Protein AF-A0A0P7UJC1-F1 (afdb_monomer_lite)

Secondary structure (DSSP, 8-state):
-----------HHHHHHHHHHHHHHHHHHHHHHHHHHTTSS---HHHHHHHHHHHHHHHHHHGGGSPPP--PPPTTS---SS--PPP----S----TTS--HHHHHHHHHHHHHHHHHHHHHHS-S----

Structure (mmCIF, N/CA/C/O backbone):
data_AF-A0A0P7UJC1-F1
#
_entry.id   AF-A0A0P7UJC1-F1
#
loop_
_atom_site.group_PDB
_atom_site.id
_atom_site.type_symbol
_atom_site.label_atom_id
_atom_site.label_alt_id
_atom_site.label_comp_id
_atom_site.label_asym_id
_atom_site.label_entity_id
_atom_site.label_seq_id
_atom_site.pdbx_PDB_ins_code
_atom_site.Cartn_x
_atom_site.Cartn_y
_atom_site.Cartn_z
_atom_site.occupancy
_atom_site.B_iso_or_equiv
_atom_site.auth_seq_id
_atom_site.auth_comp_id
_atom_site.auth_asym_id
_atom_site.auth_atom_id
_atom_site.pdbx_PDB_model_num
ATOM 1 N N . MET A 1 1 ? 36.706 -0.793 -20.389 1.00 45.31 1 MET A N 1
ATOM 2 C CA . MET A 1 1 ? 36.279 -0.809 -18.978 1.00 45.31 1 MET A CA 1
ATOM 3 C C . MET A 1 1 ? 35.026 -1.643 -18.929 1.00 45.31 1 MET A C 1
ATOM 5 O O . MET A 1 1 ? 34.045 -1.239 -19.534 1.00 45.31 1 MET A O 1
ATOM 9 N N . ASP A 1 2 ? 35.097 -2.815 -18.316 1.00 70.62 2 ASP A N 1
ATOM 10 C CA . ASP A 1 2 ? 33.939 -3.681 -18.122 1.00 70.62 2 ASP A CA 1
ATOM 11 C C . ASP A 1 2 ? 33.533 -3.525 -16.656 1.00 70.62 2 ASP A C 1
ATOM 13 O O . ASP A 1 2 ? 34.295 -3.893 -15.764 1.00 70.62 2 ASP A O 1
ATOM 17 N N . LEU A 1 3 ? 32.428 -2.821 -16.396 1.00 82.88 3 LEU A N 1
ATOM 18 C CA . LEU A 1 3 ? 32.098 -2.342 -15.046 1.00 82.88 3 LEU A CA 1
ATOM 19 C C . LEU A 1 3 ? 31.523 -3.453 -14.144 1.00 82.88 3 LEU A C 1
ATOM 21 O O . LEU A 1 3 ? 31.306 -3.200 -12.966 1.00 82.88 3 LEU A O 1
ATOM 25 N N . 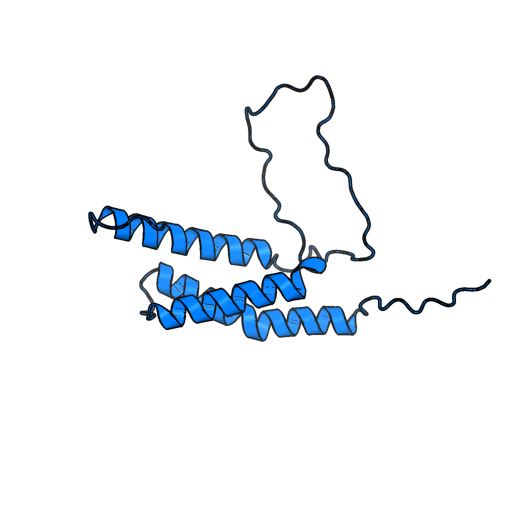GLN A 1 4 ? 31.280 -4.655 -14.694 1.00 86.75 4 GLN A N 1
ATOM 26 C CA . GLN A 1 4 ? 30.830 -5.882 -14.008 1.00 86.75 4 GLN A CA 1
ATOM 27 C C . GLN A 1 4 ? 29.822 -5.654 -12.868 1.00 86.75 4 GLN A C 1
ATOM 29 O O . GLN A 1 4 ? 29.906 -6.278 -11.808 1.00 86.75 4 GLN A O 1
ATOM 34 N N . ILE A 1 5 ? 28.855 -4.757 -13.083 1.00 90.31 5 ILE A N 1
ATOM 35 C CA . ILE A 1 5 ? 27.891 -4.390 -12.045 1.00 90.31 5 ILE A CA 1
ATOM 36 C C . ILE A 1 5 ? 27.006 -5.597 -11.734 1.00 90.31 5 ILE A C 1
ATOM 38 O O . ILE A 1 5 ? 26.348 -6.139 -12.620 1.00 90.31 5 ILE A O 1
ATOM 42 N N . GLN A 1 6 ? 26.976 -5.988 -10.463 1.00 91.56 6 GLN A N 1
ATOM 43 C CA . GLN A 1 6 ? 26.098 -7.033 -9.951 1.00 91.56 6 GLN A CA 1
ATOM 44 C C . GLN A 1 6 ? 24.830 -6.376 -9.401 1.00 91.56 6 GLN A C 1
ATOM 46 O O . GLN A 1 6 ? 24.799 -5.926 -8.256 1.00 91.56 6 GLN A O 1
ATOM 51 N N . TRP A 1 7 ? 23.800 -6.264 -10.237 1.00 90.19 7 TRP A N 1
ATOM 52 C CA . TRP A 1 7 ? 22.492 -5.785 -9.798 1.00 90.19 7 TRP A CA 1
ATOM 53 C C . TRP A 1 7 ? 21.733 -6.909 -9.104 1.00 90.19 7 TRP A C 1
ATOM 55 O O . TRP A 1 7 ? 21.650 -8.021 -9.621 1.00 90.19 7 TRP A O 1
ATOM 65 N N . HIS A 1 8 ? 21.147 -6.607 -7.950 1.00 90.94 8 HIS A N 1
ATOM 66 C CA . HIS A 1 8 ? 20.172 -7.497 -7.345 1.00 90.94 8 HIS A CA 1
ATOM 67 C C . HIS A 1 8 ? 18.818 -7.295 -8.036 1.00 90.94 8 HIS A C 1
ATOM 69 O O . HIS A 1 8 ? 18.270 -6.192 -8.016 1.00 90.94 8 HIS A O 1
ATOM 75 N N . VAL A 1 9 ? 18.302 -8.359 -8.649 1.00 89.00 9 VAL A N 1
ATOM 76 C CA . VAL A 1 9 ? 16.957 -8.415 -9.229 1.00 89.00 9 VAL A CA 1
ATOM 77 C C . VAL A 1 9 ? 16.176 -9.463 -8.440 1.00 89.00 9 VAL A C 1
ATOM 79 O O . VAL A 1 9 ? 16.668 -10.591 -8.349 1.00 89.00 9 VAL A O 1
ATOM 82 N N . PRO A 1 10 ? 15.001 -9.123 -7.877 1.00 90.12 10 PRO A N 1
ATOM 83 C CA . PRO A 1 10 ? 14.220 -10.066 -7.091 1.00 90.12 10 PRO A CA 1
ATOM 84 C C . PRO A 1 10 ? 13.898 -11.328 -7.889 1.00 90.12 10 PRO A C 1
ATOM 86 O O . PRO A 1 10 ? 13.329 -11.272 -8.981 1.00 90.12 10 PRO A O 1
ATOM 89 N N . SER A 1 11 ? 14.255 -12.473 -7.327 1.00 92.06 11 SER A N 1
ATOM 90 C CA . SER A 1 11 ? 13.876 -13.778 -7.851 1.00 92.06 11 SER A CA 1
ATOM 91 C C . SER A 1 11 ? 12.407 -14.093 -7.548 1.00 92.06 11 SER A C 1
ATOM 93 O O . SER A 1 11 ? 11.790 -13.508 -6.657 1.00 92.06 11 SER A O 1
ATOM 95 N N . ALA A 1 12 ? 11.835 -15.074 -8.252 1.00 91.38 12 ALA A N 1
ATOM 96 C CA . ALA A 1 12 ? 10.465 -15.523 -7.990 1.00 91.38 12 ALA A CA 1
ATOM 97 C C . ALA A 1 12 ? 10.268 -16.042 -6.548 1.00 91.38 12 ALA A C 1
ATOM 99 O O . ALA A 1 12 ? 9.188 -15.884 -5.973 1.00 91.38 12 ALA A O 1
ATOM 100 N N . GLU A 1 13 ? 11.310 -16.633 -5.953 1.00 94.31 13 GLU A N 1
ATOM 101 C CA . GLU A 1 13 ? 11.307 -17.084 -4.558 1.00 94.31 13 GLU A CA 1
ATOM 102 C C . GLU A 1 13 ? 11.218 -15.897 -3.592 1.00 94.31 13 GLU A C 1
ATOM 104 O O . GLU A 1 13 ? 10.359 -15.884 -2.712 1.00 94.31 13 GLU A O 1
ATOM 109 N N . GLU A 1 14 ? 12.033 -14.861 -3.804 1.00 93.06 14 GLU A N 1
ATOM 110 C CA . GLU A 1 14 ? 12.026 -13.649 -2.978 1.00 93.06 14 GLU A CA 1
ATOM 111 C C . GLU A 1 14 ? 10.706 -12.888 -3.094 1.00 93.06 14 GLU A C 1
ATOM 113 O O . GLU A 1 14 ? 10.149 -12.470 -2.081 1.00 93.06 14 GLU A O 1
ATOM 118 N N . VAL A 1 15 ? 10.158 -12.763 -4.306 1.00 92.12 15 VAL A N 1
ATOM 119 C CA . VAL A 1 15 ? 8.837 -12.153 -4.522 1.00 92.12 15 VAL A CA 1
ATOM 120 C C . VAL A 1 15 ? 7.760 -12.935 -3.767 1.00 92.12 15 VAL A C 1
ATOM 122 O O . VAL A 1 15 ? 6.944 -12.349 -3.055 1.00 92.12 15 VAL A O 1
ATOM 125 N N . THR A 1 16 ? 7.780 -14.267 -3.857 1.00 93.25 16 THR A N 1
ATOM 126 C CA . THR A 1 16 ? 6.833 -15.126 -3.129 1.00 93.25 16 THR A CA 1
ATOM 127 C C . THR A 1 16 ? 6.971 -14.958 -1.618 1.00 93.25 16 THR A C 1
ATOM 129 O O . THR A 1 16 ? 5.963 -14.846 -0.921 1.00 93.25 16 THR A O 1
ATOM 132 N N . PHE A 1 17 ? 8.204 -14.891 -1.115 1.00 94.31 17 PHE A N 1
ATOM 133 C CA . PHE A 1 17 ? 8.483 -14.665 0.297 1.00 94.31 17 PHE A CA 1
ATOM 134 C C . PHE A 1 17 ? 7.969 -13.302 0.778 1.00 94.31 17 PHE A C 1
ATOM 136 O O . PHE A 1 17 ? 7.356 -13.231 1.841 1.00 94.31 17 PHE A O 1
ATOM 143 N N . VAL A 1 18 ? 8.142 -12.233 -0.006 1.00 93.69 18 VAL A N 1
ATOM 144 C CA . VAL A 1 18 ? 7.597 -10.906 0.328 1.00 93.69 18 VAL A CA 1
ATOM 145 C C . VAL A 1 18 ? 6.081 -10.967 0.483 1.00 93.69 18 VAL A C 1
ATOM 147 O O . VAL A 1 18 ? 5.559 -10.494 1.490 1.00 93.69 18 VAL A O 1
ATOM 150 N N . PHE A 1 19 ? 5.371 -11.590 -0.460 1.00 93.62 19 PHE A N 1
ATOM 151 C CA . PHE A 1 19 ? 3.917 -11.730 -0.356 1.00 93.62 19 PHE A 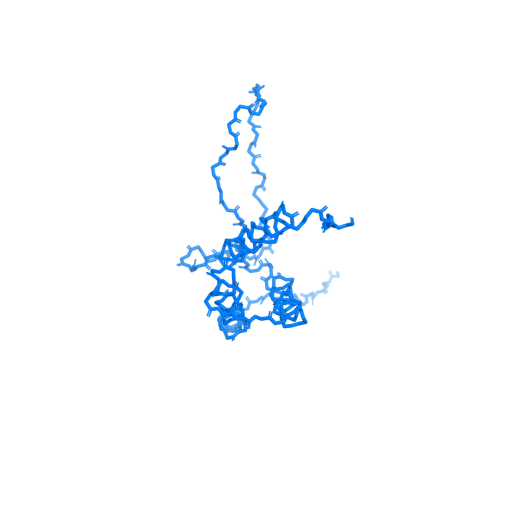CA 1
ATOM 152 C C . PHE A 1 19 ? 3.489 -12.588 0.836 1.00 93.62 19 PHE A C 1
ATOM 154 O O . PHE A 1 19 ? 2.561 -12.214 1.542 1.00 93.62 19 PHE A O 1
ATOM 161 N N . TYR A 1 20 ? 4.215 -13.667 1.130 1.00 94.50 20 TYR A N 1
ATOM 162 C CA . TYR A 1 20 ? 3.984 -14.459 2.337 1.00 94.50 20 TYR A CA 1
ATOM 163 C C . TYR A 1 20 ? 4.145 -13.627 3.623 1.00 94.50 20 TYR A C 1
ATOM 165 O O . TYR A 1 20 ? 3.334 -13.726 4.543 1.00 94.50 20 TYR A O 1
ATOM 173 N N . VAL A 1 21 ? 5.168 -12.771 3.693 1.00 94.69 21 VAL A N 1
ATOM 174 C CA . VAL A 1 21 ? 5.376 -11.866 4.834 1.00 94.69 21 VAL A CA 1
ATOM 175 C C . VAL A 1 21 ? 4.262 -10.819 4.923 1.00 94.69 21 VAL A C 1
ATOM 177 O O . VAL A 1 21 ? 3.810 -10.510 6.026 1.00 94.69 21 VAL A O 1
ATOM 180 N N . LEU A 1 22 ? 3.788 -10.294 3.789 1.00 94.56 22 LEU A N 1
ATOM 181 C CA . LEU A 1 22 ? 2.638 -9.389 3.758 1.00 94.56 22 LEU A CA 1
ATOM 182 C C . LEU A 1 22 ? 1.368 -10.082 4.260 1.00 94.56 22 LEU A C 1
ATOM 184 O O . LEU A 1 22 ? 0.665 -9.510 5.085 1.00 94.56 22 LEU A O 1
ATOM 188 N N . ASP A 1 23 ? 1.098 -11.320 3.859 1.00 93.94 23 ASP A N 1
ATOM 189 C CA . ASP A 1 23 ? -0.039 -12.078 4.393 1.00 93.94 23 ASP A CA 1
ATOM 190 C C . ASP A 1 23 ? 0.063 -12.284 5.905 1.00 93.94 23 ASP A C 1
ATOM 192 O O . ASP A 1 23 ? -0.924 -12.146 6.624 1.00 93.94 23 ASP A O 1
ATOM 196 N N . LEU A 1 24 ? 1.266 -12.547 6.417 1.00 95.25 24 LEU A N 1
ATOM 197 C CA . LEU A 1 24 ? 1.474 -12.783 7.842 1.00 95.25 24 LEU A CA 1
ATOM 198 C C . LEU A 1 24 ? 1.362 -11.507 8.693 1.00 95.25 24 LEU A C 1
ATOM 200 O O . LEU A 1 24 ? 0.881 -11.571 9.823 1.00 95.25 24 LEU A O 1
ATOM 204 N N . LEU A 1 25 ? 1.842 -10.367 8.189 1.00 94.38 25 LEU A N 1
ATOM 205 C CA . LEU A 1 25 ? 1.960 -9.129 8.971 1.00 94.38 25 LEU A CA 1
ATOM 206 C C . LEU A 1 25 ? 0.888 -8.093 8.631 1.00 94.38 25 LEU A C 1
ATOM 208 O O . LEU A 1 25 ? 0.365 -7.435 9.526 1.00 94.38 25 LEU A O 1
ATOM 212 N N . LEU A 1 26 ? 0.567 -7.921 7.349 1.00 94.25 26 LEU A N 1
ATOM 213 C CA . LEU A 1 26 ? -0.327 -6.866 6.881 1.00 94.25 26 LEU A CA 1
ATOM 214 C C . LEU A 1 26 ? -1.798 -7.269 7.017 1.00 94.25 26 LEU A C 1
ATOM 216 O O . LEU A 1 26 ? -2.589 -6.473 7.521 1.00 94.25 26 LEU A O 1
ATOM 220 N N . GLN A 1 27 ? -2.181 -8.481 6.598 1.00 93.12 27 GLN A N 1
ATOM 221 C CA . GLN A 1 27 ? -3.592 -8.897 6.636 1.00 93.12 27 GLN A CA 1
ATOM 222 C C . GLN A 1 27 ? -4.204 -8.876 8.048 1.00 93.12 27 GLN A C 1
ATOM 224 O O . GLN A 1 27 ? -5.297 -8.318 8.189 1.00 93.12 27 GLN A O 1
ATOM 229 N N . PRO A 1 28 ? -3.546 -9.391 9.108 1.00 95.00 28 PRO A N 1
ATOM 230 C CA . PRO A 1 28 ? -4.124 -9.360 10.451 1.00 95.00 28 PRO A CA 1
ATOM 231 C C . PRO A 1 28 ? -4.323 -7.934 10.966 1.00 95.00 28 PRO A C 1
ATOM 233 O O . PRO A 1 28 ? -5.347 -7.629 11.574 1.00 95.00 28 PRO A O 1
ATOM 236 N N . GLU A 1 29 ? -3.380 -7.034 10.687 1.00 95.38 29 GLU A N 1
ATOM 237 C CA . GLU A 1 29 ? -3.490 -5.632 11.094 1.00 95.38 29 GLU A CA 1
ATOM 238 C C . GLU A 1 29 ? -4.607 -4.908 10.335 1.00 95.38 29 GLU A C 1
ATOM 240 O O . GLU A 1 29 ? -5.353 -4.134 10.933 1.00 95.38 29 GLU A O 1
ATOM 245 N N . LEU A 1 30 ? -4.804 -5.213 9.048 1.00 94.69 30 LEU A N 1
ATOM 246 C CA . LEU A 1 30 ? -5.935 -4.689 8.281 1.00 94.69 30 LEU A CA 1
ATOM 247 C C . LEU A 1 30 ? -7.282 -5.181 8.816 1.00 94.69 30 LEU A C 1
ATOM 249 O O . LEU A 1 30 ? -8.201 -4.376 8.953 1.00 94.69 30 LEU A O 1
ATOM 253 N N . GLN A 1 31 ? -7.398 -6.464 9.1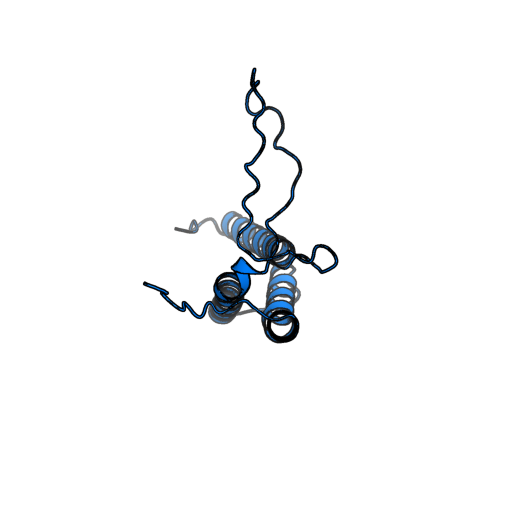64 1.00 94.25 31 GLN A N 1
ATOM 254 C CA . GLN A 1 31 ? -8.616 -7.023 9.758 1.00 94.25 31 GLN A CA 1
ATOM 255 C C . GLN A 1 31 ? -8.922 -6.402 11.125 1.00 94.25 31 GLN A C 1
ATOM 257 O O . GLN A 1 31 ? -10.067 -6.034 11.391 1.00 94.25 31 GLN A O 1
ATOM 262 N N . ARG A 1 32 ? -7.904 -6.226 11.978 1.00 94.19 32 ARG A N 1
ATOM 263 C CA . ARG A 1 32 ? -8.044 -5.559 13.284 1.00 94.19 32 ARG A CA 1
ATOM 264 C C . ARG A 1 32 ? -8.535 -4.122 13.127 1.00 94.19 32 ARG A C 1
ATOM 266 O O . ARG A 1 32 ? -9.513 -3.731 13.759 1.00 94.19 32 ARG A O 1
ATOM 273 N N . LEU A 1 33 ? -7.896 -3.359 12.241 1.00 93.69 33 LEU A N 1
ATOM 274 C CA . LEU A 1 33 ? -8.272 -1.978 11.941 1.00 93.69 33 LEU A CA 1
ATOM 275 C C . LEU A 1 33 ? -9.680 -1.875 11.337 1.00 93.69 33 LEU A C 1
ATOM 277 O O . LEU A 1 33 ? -10.434 -0.967 11.681 1.00 93.69 33 LEU A O 1
ATOM 281 N N . GLN A 1 34 ? -10.059 -2.807 10.463 1.00 93.56 34 GLN A N 1
ATOM 282 C CA . GLN A 1 34 ? -11.398 -2.850 9.885 1.00 93.56 34 GLN A CA 1
ATOM 283 C C . GLN A 1 34 ? -12.467 -3.150 10.942 1.00 93.56 34 GLN A C 1
ATOM 285 O O . GLN A 1 34 ? -13.473 -2.444 10.995 1.00 93.56 34 GLN A O 1
ATOM 290 N N . SER A 1 35 ? -12.235 -4.149 11.796 1.00 92.56 35 SER A N 1
ATOM 291 C CA . SER A 1 35 ? -13.145 -4.529 12.888 1.00 92.56 35 SER A CA 1
ATOM 292 C C . SER A 1 35 ? -13.316 -3.379 13.883 1.00 92.56 35 SER A C 1
ATOM 294 O O . SER A 1 35 ? -14.423 -3.098 14.346 1.00 92.56 35 SER A O 1
ATOM 296 N N . HIS A 1 36 ? -12.231 -2.650 14.162 1.00 91.06 36 HIS A N 1
ATOM 297 C CA . HIS A 1 36 ? -12.281 -1.430 14.962 1.00 91.06 36 HIS A CA 1
ATOM 298 C C . HIS A 1 36 ? -13.154 -0.351 14.319 1.00 91.06 36 HIS A C 1
ATOM 300 O O . HIS A 1 36 ? -14.072 0.149 14.964 1.00 91.06 36 HIS A O 1
ATOM 306 N N . ALA A 1 37 ? -12.962 -0.084 13.024 1.00 88.44 37 ALA A N 1
ATOM 307 C CA . ALA A 1 37 ? -13.752 0.900 12.286 1.00 88.44 37 ALA A CA 1
ATOM 308 C C . ALA A 1 37 ? -15.249 0.543 12.161 1.00 88.44 37 ALA A C 1
ATOM 310 O O . ALA A 1 37 ? -16.060 1.392 11.785 1.00 88.44 37 ALA A O 1
ATOM 311 N N . GLN A 1 38 ? -15.626 -0.716 12.407 1.00 88.06 38 GLN A N 1
ATOM 312 C CA . GLN A 1 38 ? -17.019 -1.187 12.452 1.00 88.06 38 GLN A CA 1
ATOM 313 C C . GLN A 1 38 ? -17.609 -1.157 13.870 1.00 88.06 38 GLN A C 1
ATOM 315 O O . GLN A 1 38 ? -18.806 -1.376 14.039 1.00 88.06 38 GLN A O 1
ATOM 320 N N . GLY A 1 39 ? -16.794 -0.863 14.887 1.00 85.19 39 GLY A N 1
ATOM 321 C CA . GLY A 1 39 ? -17.185 -0.922 16.295 1.00 85.19 39 GLY A CA 1
ATOM 322 C C . GLY A 1 39 ? -17.247 -2.343 16.866 1.00 85.19 39 GLY A C 1
ATOM 323 O O . GLY A 1 39 ? -17.746 -2.527 17.973 1.00 85.19 39 GLY A O 1
ATOM 324 N N . GLU A 1 40 ? -16.747 -3.346 16.139 1.00 87.12 40 GLU A N 1
ATOM 325 C CA . GLU A 1 40 ? -16.731 -4.751 16.56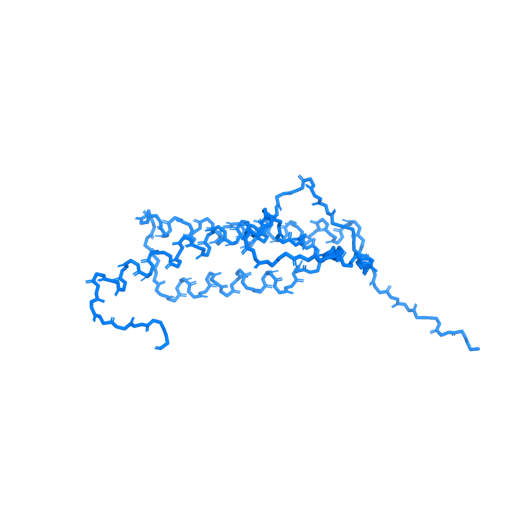8 1.00 87.12 40 GLU A CA 1
ATOM 326 C C . GLU A 1 40 ? -15.581 -5.038 17.543 1.00 87.12 40 GLU A C 1
ATOM 328 O O . GLU A 1 40 ? -15.678 -5.920 18.397 1.00 87.12 40 GLU A O 1
ATOM 333 N N . GLN A 1 41 ? -14.498 -4.260 17.449 1.00 87.31 41 GLN A N 1
ATOM 334 C CA . GLN A 1 41 ? -13.322 -4.385 18.303 1.00 87.31 41 GLN A CA 1
ATOM 335 C C . GLN A 1 41 ? -12.929 -3.035 18.916 1.00 87.31 41 GLN A C 1
ATOM 337 O O . GLN A 1 41 ? -12.703 -2.047 18.219 1.00 87.31 41 GLN A O 1
ATOM 342 N N . ASN A 1 42 ? -12.768 -2.996 20.240 1.00 85.44 42 ASN A N 1
ATOM 343 C CA . ASN A 1 42 ? -12.170 -1.843 20.908 1.00 85.44 42 ASN A CA 1
ATOM 344 C C . ASN A 1 42 ? -10.647 -1.912 20.784 1.00 85.44 42 ASN A C 1
ATOM 346 O O . ASN A 1 42 ? -10.027 -2.887 21.207 1.00 85.44 42 ASN A O 1
ATOM 350 N N . MET A 1 43 ? -10.052 -0.860 20.231 1.00 87.62 43 MET A N 1
ATOM 351 C CA . MET A 1 43 ? -8.607 -0.653 20.195 1.00 87.62 43 MET A CA 1
ATOM 352 C C . MET A 1 43 ? -8.275 0.632 20.945 1.00 87.62 43 MET A C 1
ATOM 354 O O . MET A 1 43 ? -9.015 1.616 20.859 1.00 87.62 43 MET A O 1
ATOM 358 N N . SER A 1 44 ? -7.173 0.633 21.696 1.00 90.38 44 SER A N 1
ATOM 359 C CA . SER A 1 44 ? -6.660 1.881 22.254 1.00 90.38 44 SER A CA 1
ATOM 360 C C . SER A 1 44 ? -6.047 2.742 21.146 1.00 90.38 44 SER A C 1
ATOM 362 O O . SER A 1 44 ? -5.704 2.257 20.067 1.00 90.38 44 SER A O 1
ATOM 364 N N . ARG A 1 45 ? -5.862 4.037 21.420 1.00 88.81 45 ARG A N 1
ATOM 365 C CA . ARG A 1 45 ? -5.168 4.936 20.489 1.00 88.81 45 ARG A CA 1
ATOM 366 C C . ARG A 1 45 ? -3.764 4.425 20.142 1.00 88.81 45 ARG A C 1
ATOM 368 O O . ARG A 1 45 ? -3.357 4.537 18.989 1.00 88.81 45 ARG A O 1
ATOM 375 N N . ASP A 1 46 ? -3.050 3.874 21.120 1.00 93.50 46 ASP A N 1
ATOM 376 C CA . ASP A 1 46 ? -1.692 3.361 20.928 1.00 93.50 46 ASP A CA 1
ATOM 377 C C . ASP A 1 46 ? -1.698 2.084 20.080 1.00 93.50 46 ASP A C 1
ATOM 379 O O . ASP A 1 46 ? -0.874 1.960 19.175 1.00 93.50 46 ASP A O 1
ATOM 383 N N . ASP A 1 47 ? -2.682 1.198 20.278 1.00 93.19 47 ASP A N 1
ATOM 384 C CA . ASP A 1 47 ? -2.858 0.007 19.437 1.00 93.19 47 ASP A CA 1
ATOM 385 C C . ASP A 1 47 ? -3.129 0.390 17.980 1.00 93.19 47 ASP A C 1
ATOM 387 O O . ASP A 1 47 ? -2.525 -0.174 17.071 1.00 93.19 47 ASP A O 1
ATOM 391 N N . VAL A 1 48 ? -4.005 1.375 17.742 1.00 91.94 48 VAL A N 1
ATOM 392 C CA . VAL A 1 48 ? -4.294 1.858 16.383 1.00 91.94 48 VAL A CA 1
ATOM 393 C C . VAL A 1 48 ? -3.036 2.444 15.750 1.00 91.94 48 VAL A C 1
ATOM 395 O O . VAL A 1 48 ? -2.712 2.105 14.615 1.00 91.94 48 VAL A O 1
ATOM 398 N N . LEU A 1 49 ? -2.294 3.290 16.471 1.00 93.06 49 LEU A N 1
ATOM 399 C CA . LEU A 1 49 ? -1.046 3.865 15.961 1.00 93.06 49 LEU A CA 1
ATOM 400 C C . LEU A 1 49 ? -0.008 2.783 15.645 1.00 93.06 49 LEU A C 1
ATOM 402 O O . LEU A 1 49 ? 0.671 2.877 14.623 1.00 93.06 49 LEU A O 1
ATOM 406 N N . GLN A 1 50 ? 0.091 1.743 16.472 1.00 95.69 50 GLN A N 1
ATOM 407 C CA . GLN A 1 50 ? 0.976 0.611 16.220 1.00 95.69 50 GLN A CA 1
ATOM 408 C C . GLN A 1 50 ? 0.568 -0.151 14.951 1.00 95.69 50 GLN A C 1
ATOM 410 O O . GLN A 1 50 ? 1.417 -0.382 14.088 1.00 95.69 50 GLN A O 1
ATOM 415 N N . SER A 1 51 ? -0.715 -0.487 14.798 1.00 95.44 51 SER A N 1
ATOM 416 C CA . SER A 1 51 ? -1.240 -1.146 13.596 1.00 95.44 51 SER A CA 1
ATOM 417 C C . SER A 1 51 ? -1.000 -0.306 12.338 1.00 95.44 51 SER A C 1
ATOM 419 O O . SER A 1 51 ? -0.523 -0.818 11.325 1.00 95.44 51 SER A O 1
ATOM 421 N N . LEU A 1 52 ? -1.240 1.008 12.406 1.00 94.88 52 LEU A N 1
ATOM 422 C CA . LEU A 1 52 ? -0.965 1.940 11.308 1.00 94.88 52 LEU A CA 1
ATOM 423 C C . LEU A 1 52 ? 0.527 1.987 10.952 1.00 94.88 52 LEU A C 1
ATOM 425 O O . LEU A 1 52 ? 0.871 1.976 9.770 1.00 94.88 52 LEU A O 1
ATOM 429 N N . CYS A 1 53 ? 1.414 1.987 11.950 1.00 96.06 53 CYS A N 1
ATOM 430 C CA . CYS A 1 53 ? 2.857 1.903 11.733 1.00 96.06 53 CYS A CA 1
ATOM 431 C C . CYS A 1 53 ? 3.246 0.608 11.014 1.00 96.06 53 CYS A C 1
ATOM 433 O O . CYS A 1 53 ? 4.059 0.654 10.093 1.00 96.06 53 CYS A O 1
ATOM 435 N N . ILE A 1 54 ? 2.684 -0.543 11.394 1.00 96.00 54 ILE A N 1
ATOM 436 C CA . ILE A 1 54 ? 2.973 -1.821 10.723 1.00 96.00 54 ILE A CA 1
ATOM 437 C C . ILE A 1 54 ? 2.538 -1.754 9.257 1.00 96.00 54 ILE A C 1
ATOM 439 O O . ILE A 1 54 ? 3.339 -2.042 8.366 1.00 96.00 54 ILE A O 1
ATOM 443 N N . VAL A 1 55 ? 1.310 -1.293 8.997 1.00 96.12 55 VAL A N 1
ATOM 444 C CA . VAL A 1 55 ? 0.782 -1.120 7.636 1.00 96.12 55 VAL A CA 1
ATOM 445 C C . VAL A 1 55 ? 1.679 -0.194 6.808 1.00 96.12 55 VAL A C 1
ATOM 447 O O . VAL A 1 55 ? 2.026 -0.517 5.671 1.00 96.12 55 VAL A O 1
ATOM 450 N N . GLN A 1 56 ? 2.102 0.935 7.381 1.00 95.25 56 GLN A N 1
ATOM 451 C CA . GLN A 1 56 ? 2.982 1.892 6.715 1.00 95.25 56 GLN A CA 1
ATOM 452 C C . GLN A 1 56 ? 4.334 1.270 6.352 1.00 95.25 56 GLN A C 1
ATOM 454 O O . GLN A 1 56 ? 4.778 1.413 5.214 1.00 95.25 56 GLN A O 1
ATOM 459 N N . HIS A 1 57 ? 4.988 0.576 7.286 1.00 95.81 57 HIS A N 1
ATOM 460 C CA . HIS A 1 57 ? 6.280 -0.057 7.016 1.00 95.81 57 HIS A CA 1
ATOM 461 C C . HIS A 1 57 ? 6.163 -1.169 5.970 1.00 95.81 57 HIS A C 1
ATOM 463 O O . HIS A 1 57 ? 7.038 -1.279 5.113 1.00 95.81 57 HIS A O 1
ATOM 469 N N . CYS A 1 58 ? 5.067 -1.934 5.971 1.00 95.25 58 CYS A N 1
ATOM 470 C CA . CYS A 1 58 ? 4.801 -2.933 4.934 1.00 95.25 58 CYS A CA 1
ATOM 471 C C . CYS A 1 58 ? 4.666 -2.284 3.548 1.00 95.25 58 CYS A C 1
ATOM 473 O O . CYS A 1 58 ? 5.287 -2.739 2.589 1.00 95.25 58 CYS A O 1
ATOM 475 N N . LEU A 1 59 ? 3.910 -1.186 3.440 1.00 93.69 59 LEU A N 1
ATOM 476 C CA . LEU A 1 59 ? 3.743 -0.461 2.178 1.00 93.69 59 LEU A CA 1
ATOM 477 C C . LEU A 1 59 ? 5.032 0.205 1.691 1.00 93.69 59 LEU A C 1
ATOM 479 O O . LEU A 1 59 ? 5.289 0.223 0.489 1.00 93.69 59 LEU A O 1
ATOM 483 N N . LEU A 1 60 ? 5.836 0.758 2.601 1.00 93.75 60 LEU A N 1
ATOM 484 C CA . LEU A 1 60 ? 7.125 1.357 2.254 1.00 93.75 60 LEU A CA 1
ATOM 485 C C . LEU A 1 60 ? 8.142 0.293 1.823 1.00 93.75 60 LEU A C 1
ATOM 487 O O . LEU A 1 60 ? 8.889 0.527 0.878 1.00 93.75 60 LEU A O 1
ATOM 491 N N . GLY A 1 61 ? 8.154 -0.868 2.482 1.00 92.88 61 GLY A N 1
ATOM 492 C CA . GLY A 1 61 ? 9.086 -1.957 2.190 1.00 92.88 61 GLY A CA 1
ATOM 493 C C . GLY A 1 61 ? 8.752 -2.721 0.910 1.00 92.88 61 GLY A C 1
ATOM 494 O O . GLY A 1 61 ? 9.619 -2.915 0.065 1.00 92.88 61 GLY A O 1
ATOM 495 N N . ALA A 1 62 ? 7.492 -3.124 0.736 1.00 93.38 62 ALA A N 1
ATOM 496 C CA . ALA A 1 62 ? 7.056 -3.933 -0.405 1.00 93.38 62 ALA A CA 1
ATOM 497 C C . ALA A 1 62 ? 6.468 -3.106 -1.561 1.00 93.38 62 ALA A C 1
ATOM 499 O O . ALA A 1 62 ? 6.033 -3.663 -2.567 1.00 93.38 62 ALA A O 1
ATOM 500 N N . GLY A 1 63 ? 6.441 -1.773 -1.447 1.00 91.25 63 GLY A N 1
ATOM 501 C CA . GLY A 1 63 ? 5.745 -0.897 -2.389 1.00 91.25 63 GLY A CA 1
ATOM 502 C C . GLY A 1 63 ? 6.188 -1.050 -3.846 1.00 91.25 63 GLY A C 1
ATOM 503 O O . GLY A 1 63 ? 5.357 -0.920 -4.742 1.00 91.25 63 GLY A O 1
ATOM 504 N N . SER A 1 64 ? 7.454 -1.375 -4.106 1.00 90.38 64 SER A N 1
ATOM 505 C CA . SER A 1 64 ? 7.946 -1.611 -5.470 1.00 90.38 64 SER A CA 1
ATOM 506 C C . SER A 1 64 ? 7.280 -2.808 -6.156 1.00 90.38 64 SER A C 1
ATOM 508 O O . SER A 1 64 ? 7.142 -2.780 -7.374 1.00 90.38 64 SER A O 1
ATOM 510 N N . MET A 1 65 ? 6.836 -3.814 -5.393 1.00 90.00 65 MET A N 1
ATOM 511 C CA . MET A 1 65 ? 6.196 -5.042 -5.889 1.00 90.00 65 MET A CA 1
ATOM 512 C C . MET A 1 65 ? 4.667 -4.947 -5.945 1.00 90.00 65 MET A C 1
ATOM 514 O O . MET A 1 65 ? 4.017 -5.790 -6.559 1.00 90.00 65 MET A O 1
ATOM 518 N N . LEU A 1 66 ? 4.077 -3.932 -5.307 1.00 91.31 66 LEU A N 1
ATOM 519 C CA . LEU A 1 66 ? 2.629 -3.765 -5.260 1.00 91.31 66 LEU A CA 1
ATOM 520 C C . LEU A 1 66 ? 2.128 -2.933 -6.449 1.00 91.31 66 LEU A C 1
ATOM 522 O O . LEU A 1 66 ? 2.563 -1.779 -6.581 1.00 91.31 66 LEU A O 1
ATOM 526 N N . PRO A 1 67 ? 1.173 -3.448 -7.252 1.00 91.62 67 PRO A N 1
ATOM 527 C CA . PRO A 1 67 ? 0.632 -2.718 -8.392 1.00 91.62 67 PRO A CA 1
ATOM 528 C C . PRO A 1 67 ? -0.006 -1.396 -7.949 1.00 91.62 67 PRO A C 1
ATOM 530 O O . PRO A 1 67 ? -0.561 -1.327 -6.848 1.00 91.62 67 PRO A O 1
ATOM 533 N N . PRO A 1 68 ? 0.051 -0.338 -8.779 1.00 89.94 68 PRO A N 1
ATOM 534 C CA . PRO A 1 68 ? -0.562 0.947 -8.459 1.00 89.94 68 PRO A CA 1
ATOM 535 C C . PRO A 1 68 ? -2.076 0.810 -8.242 1.00 89.94 68 PRO A C 1
ATOM 537 O O . PRO A 1 68 ? -2.702 -0.166 -8.662 1.00 89.94 68 PRO A O 1
ATOM 540 N N . LEU A 1 69 ? -2.670 1.796 -7.566 1.00 90.50 69 LEU A N 1
ATOM 541 C CA . LEU A 1 69 ? -4.125 1.871 -7.446 1.00 90.50 69 LEU A CA 1
ATOM 542 C C . LEU A 1 69 ? -4.730 2.115 -8.827 1.00 90.50 69 LEU A C 1
ATOM 544 O O . LEU A 1 69 ? -4.278 2.996 -9.554 1.00 90.50 69 LEU A O 1
ATOM 548 N N . GLN A 1 70 ? -5.761 1.346 -9.156 1.00 86.00 70 GLN A N 1
ATOM 549 C CA . GLN A 1 70 ? -6.542 1.520 -10.372 1.00 86.00 70 GLN A CA 1
ATOM 550 C C . GLN A 1 70 ? -7.916 2.074 -10.002 1.00 86.00 70 GLN A C 1
ATOM 552 O O . GLN A 1 70 ? -8.464 1.762 -8.944 1.00 86.00 70 GLN A O 1
ATOM 557 N N . GLY A 1 71 ? -8.460 2.920 -10.865 1.00 86.19 71 GLY A N 1
ATOM 558 C CA . GLY A 1 71 ? -9.773 3.511 -10.679 1.00 86.19 71 GLY A CA 1
ATOM 559 C C . GLY A 1 71 ? -10.258 4.161 -11.961 1.00 86.19 71 GLY A C 1
ATOM 560 O O . GLY A 1 71 ? -9.476 4.393 -12.884 1.00 86.19 71 GLY A O 1
ATOM 561 N N . ASP A 1 72 ? -11.555 4.444 -12.001 1.00 87.94 72 ASP A N 1
ATOM 562 C CA . ASP A 1 72 ? -12.145 5.139 -13.135 1.00 87.94 72 ASP A CA 1
ATOM 563 C C . ASP A 1 72 ? -11.541 6.546 -13.269 1.00 87.94 72 ASP A C 1
ATOM 565 O O . ASP A 1 72 ? -11.314 7.221 -12.253 1.00 87.94 72 ASP A O 1
ATOM 569 N N . PRO A 1 73 ? -11.301 7.018 -14.505 1.00 85.75 73 PRO A N 1
ATOM 570 C CA . PRO A 1 73 ? -10.904 8.395 -14.739 1.00 85.75 73 PRO A CA 1
ATOM 571 C C . PRO A 1 73 ? -11.901 9.355 -14.090 1.00 85.75 73 PRO A C 1
ATOM 573 O O . PRO A 1 73 ? -13.117 9.180 -14.203 1.00 85.75 73 PRO A O 1
ATOM 576 N N . VAL A 1 74 ? -11.392 10.390 -13.422 1.00 88.50 74 VAL A N 1
ATOM 577 C CA . VAL A 1 74 ? -12.254 11.407 -12.814 1.00 88.50 74 VAL A CA 1
ATOM 578 C C . VAL A 1 74 ? -12.971 12.169 -13.938 1.00 88.50 74 VAL A C 1
ATOM 580 O O . VAL A 1 74 ? -12.291 12.766 -14.782 1.00 88.50 74 VAL A O 1
ATOM 583 N N . PRO A 1 75 ? -14.317 12.154 -13.980 1.00 86.25 75 PRO A N 1
ATOM 584 C CA . PRO A 1 75 ? -15.064 12.833 -15.030 1.00 86.25 75 PRO A CA 1
ATOM 585 C C . PRO A 1 75 ? -14.951 14.355 -14.890 1.00 86.25 75 PRO A C 1
ATOM 587 O O . PRO A 1 75 ? -14.641 14.878 -13.820 1.00 86.25 75 PRO A O 1
ATOM 590 N N . ASP A 1 76 ? -15.230 15.061 -15.985 1.00 85.50 76 ASP A N 1
ATOM 591 C CA . ASP A 1 76 ? -15.407 16.519 -16.021 1.00 85.50 76 ASP A CA 1
ATOM 592 C C . ASP A 1 76 ? -14.206 17.357 -15.539 1.00 85.50 76 ASP A C 1
ATOM 594 O O . ASP A 1 76 ? -14.372 18.498 -15.111 1.00 85.50 76 ASP A O 1
ATOM 598 N N . LEU A 1 77 ? -12.982 16.820 -15.634 1.00 83.25 77 LEU A N 1
ATOM 599 C CA . LEU A 1 77 ? -11.763 17.569 -15.311 1.00 83.25 77 LEU A CA 1
ATOM 600 C C . LEU A 1 77 ? -11.467 18.671 -16.344 1.00 83.25 77 LEU A C 1
ATOM 602 O O . LEU A 1 77 ? -11.728 19.847 -16.104 1.00 83.25 77 LEU A O 1
ATOM 606 N N . VAL A 1 78 ? -10.867 18.311 -17.484 1.00 84.25 78 VAL A N 1
ATOM 607 C CA . VAL A 1 78 ? -10.447 19.260 -18.526 1.00 84.25 78 VAL A CA 1
ATOM 608 C C . VAL A 1 78 ? -10.651 18.632 -19.899 1.00 84.25 78 VAL A C 1
ATOM 610 O O . VAL A 1 78 ? -10.242 17.497 -20.138 1.00 84.25 78 VAL A O 1
ATOM 613 N N . HIS A 1 79 ? -11.246 19.387 -20.825 1.00 83.06 79 HIS A N 1
ATOM 614 C CA . HIS A 1 79 ? -11.291 18.991 -22.228 1.00 83.06 79 HIS A CA 1
ATOM 615 C C . HIS A 1 79 ? -9.909 19.197 -22.859 1.00 83.06 79 HIS A C 1
ATOM 617 O O . HIS A 1 79 ? -9.469 20.332 -23.047 1.00 83.06 79 HIS A O 1
ATOM 623 N N . SER A 1 80 ? -9.216 18.102 -23.164 1.00 84.88 80 SER A N 1
ATOM 624 C CA . SER A 1 80 ? -7.910 18.146 -23.819 1.00 84.88 80 SER A CA 1
ATOM 625 C C . SER A 1 80 ? -8.050 17.940 -25.325 1.00 84.88 80 SER A C 1
ATOM 627 O O . SER A 1 80 ? -8.730 17.021 -25.771 1.00 84.88 80 SER A O 1
ATOM 629 N N . MET A 1 81 ? -7.359 18.769 -26.112 1.00 90.25 81 MET A N 1
ATOM 630 C CA . MET A 1 81 ? -7.215 18.569 -27.563 1.00 90.25 81 MET A CA 1
ATOM 631 C C . MET A 1 81 ? -6.135 17.527 -27.913 1.00 90.25 81 MET A C 1
ATOM 633 O O . MET A 1 81 ? -5.901 17.256 -29.088 1.00 90.25 81 MET A O 1
ATOM 637 N N . VAL A 1 82 ? -5.447 16.979 -26.906 1.00 90.19 82 VAL A N 1
ATOM 638 C CA . VAL A 1 82 ? -4.369 15.986 -27.036 1.00 90.19 82 VAL A CA 1
ATOM 639 C C . VAL A 1 82 ? -4.566 14.840 -26.040 1.00 90.19 82 VAL A C 1
ATOM 641 O O . VAL A 1 82 ? -5.220 15.027 -25.012 1.00 90.19 82 VAL A O 1
ATOM 644 N N . SER A 1 83 ? -4.006 13.658 -26.320 1.00 87.38 83 SER A N 1
ATOM 645 C CA . SER A 1 83 ? -4.089 12.524 -25.386 1.00 87.38 83 SER A CA 1
ATOM 646 C C . SER A 1 83 ? -3.381 12.846 -24.062 1.00 87.38 83 SER A C 1
ATOM 648 O O . SER A 1 83 ? -2.299 13.435 -24.064 1.00 87.38 83 SER A O 1
ATOM 650 N N . LEU A 1 84 ? -4.012 12.475 -22.943 1.00 86.94 84 LEU A N 1
ATOM 651 C CA . LEU A 1 84 ? -3.490 12.617 -21.576 1.00 86.94 84 LEU A CA 1
ATOM 652 C C . LEU A 1 84 ? -3.098 11.253 -20.981 1.00 86.94 84 LEU A C 1
ATOM 654 O O . LEU A 1 84 ? -3.254 11.025 -19.785 1.00 86.94 84 LEU A O 1
ATOM 658 N N . GLU A 1 85 ? -2.651 10.325 -21.825 1.00 86.31 85 GLU A N 1
ATOM 659 C CA . GLU A 1 85 ? -2.200 9.000 -21.398 1.00 86.31 85 GLU A CA 1
ATOM 660 C C . GLU A 1 85 ? -0.969 9.068 -20.482 1.00 86.31 85 GLU A C 1
A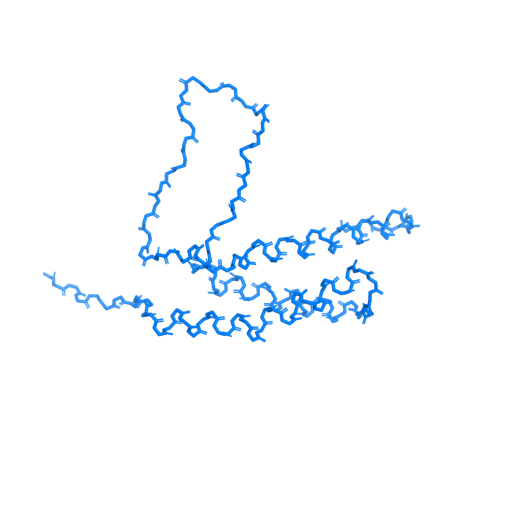TOM 662 O O . GLU A 1 85 ? -0.101 9.935 -20.616 1.00 86.31 85 GLU A O 1
ATOM 667 N N . GLU A 1 86 ? -0.888 8.119 -19.550 1.00 85.44 86 GLU A N 1
ATOM 668 C CA . GLU A 1 86 ? 0.272 7.959 -18.679 1.00 85.44 86 GLU A CA 1
ATOM 669 C C . GLU A 1 86 ? 1.427 7.269 -19.412 1.00 85.44 86 GLU A C 1
ATOM 671 O O . GLU A 1 86 ? 1.242 6.318 -20.174 1.00 85.44 86 GLU A O 1
ATOM 676 N N . THR A 1 87 ? 2.654 7.709 -19.135 1.00 89.19 87 THR A N 1
ATOM 677 C CA . THR A 1 87 ? 3.855 7.049 -19.651 1.00 89.19 87 THR A CA 1
ATOM 678 C C . THR A 1 87 ? 4.104 5.741 -18.904 1.00 89.19 87 THR A C 1
ATOM 680 O O . THR A 1 87 ? 4.398 5.743 -17.708 1.00 89.19 87 THR A O 1
ATOM 683 N N . THR A 1 88 ? 4.087 4.618 -19.620 1.00 84.75 88 THR A N 1
ATOM 684 C CA . THR A 1 88 ? 4.438 3.308 -19.060 1.00 84.75 88 THR A CA 1
ATOM 685 C C . THR A 1 88 ? 5.955 3.166 -18.914 1.00 84.75 88 THR A C 1
ATOM 687 O O . THR A 1 88 ? 6.678 3.054 -19.907 1.00 84.75 88 THR A O 1
ATOM 690 N N . LEU A 1 89 ? 6.450 3.161 -17.673 1.00 86.12 89 LEU A N 1
ATOM 691 C CA . LEU A 1 89 ? 7.865 2.952 -17.354 1.00 86.12 89 LEU A CA 1
ATOM 692 C C . LEU A 1 89 ? 8.121 1.503 -16.919 1.00 86.12 89 LEU A C 1
ATOM 694 O O . LEU A 1 89 ? 7.526 1.027 -15.955 1.00 86.12 89 LEU A O 1
ATOM 698 N N . HIS A 1 90 ? 9.071 0.832 -17.572 1.00 86.00 90 HIS A N 1
ATOM 699 C CA . HIS A 1 90 ? 9.524 -0.501 -17.176 1.00 86.00 90 HIS A CA 1
ATOM 700 C C . HIS A 1 90 ? 10.725 -0.397 -16.229 1.00 86.00 90 HIS A C 1
ATOM 702 O O . HIS A 1 90 ? 11.833 -0.070 -16.649 1.00 86.00 90 HIS A O 1
ATOM 708 N N . THR A 1 91 ? 10.504 -0.678 -14.944 1.00 85.81 91 THR A N 1
ATOM 709 C CA . THR A 1 91 ? 11.524 -0.591 -13.880 1.00 85.81 91 THR A CA 1
ATOM 710 C C . THR A 1 91 ? 12.172 -1.936 -13.534 1.00 85.81 91 THR A C 1
ATOM 712 O O . THR A 1 91 ? 12.933 -2.020 -12.574 1.00 85.81 91 THR A O 1
ATOM 715 N N . GLY A 1 92 ? 11.887 -2.992 -14.305 1.00 84.31 92 GLY A N 1
ATOM 716 C CA . GLY A 1 92 ? 12.379 -4.351 -14.041 1.00 84.31 92 GLY A CA 1
ATOM 717 C C . GLY A 1 92 ? 11.546 -5.141 -13.027 1.00 84.31 92 GLY A C 1
ATOM 718 O O . GLY A 1 92 ? 11.969 -6.213 -12.608 1.00 84.31 92 GLY A O 1
ATOM 719 N N . VAL A 1 93 ? 10.372 -4.629 -12.644 1.00 84.12 93 VAL A N 1
ATOM 720 C CA . VAL A 1 93 ? 9.379 -5.345 -11.834 1.00 84.12 93 VAL A CA 1
ATOM 721 C C . VAL A 1 93 ? 8.149 -5.614 -12.691 1.00 84.12 93 VAL A C 1
ATOM 723 O O . VAL A 1 93 ? 7.575 -4.689 -13.266 1.00 84.12 93 VAL A O 1
ATOM 726 N N . GLU A 1 94 ? 7.741 -6.878 -12.764 1.00 86.31 94 GLU A N 1
ATOM 727 C CA . GLU A 1 94 ? 6.475 -7.282 -13.371 1.00 86.31 94 GLU A CA 1
ATOM 728 C C . GLU A 1 94 ? 5.432 -7.459 -12.268 1.00 86.31 94 GLU A C 1
ATOM 730 O O . GLU A 1 94 ? 5.614 -8.250 -11.342 1.00 86.31 94 GLU A O 1
ATOM 735 N N . TYR A 1 95 ? 4.349 -6.685 -12.340 1.00 88.62 95 TYR A N 1
ATOM 736 C CA . TYR A 1 95 ? 3.277 -6.764 -11.356 1.00 88.62 95 TYR A CA 1
ATOM 737 C C . TYR A 1 95 ? 2.404 -7.999 -11.591 1.00 88.62 95 TYR A C 1
ATOM 739 O O . TYR A 1 95 ? 1.894 -8.218 -12.690 1.00 88.62 95 TYR A O 1
ATOM 747 N N . ASP A 1 96 ? 2.171 -8.767 -10.528 1.00 88.06 96 ASP A N 1
ATOM 748 C CA . ASP A 1 96 ? 1.206 -9.863 -10.528 1.00 88.06 96 ASP A CA 1
ATOM 749 C C . ASP A 1 96 ? -0.209 -9.320 -10.276 1.00 88.06 96 ASP A C 1
ATOM 751 O O . ASP A 1 96 ? -0.617 -9.086 -9.138 1.00 88.06 96 ASP A O 1
ATOM 755 N N . TYR A 1 97 ? -0.966 -9.115 -11.356 1.00 86.56 97 TYR A N 1
ATOM 756 C CA . TYR A 1 97 ? -2.357 -8.652 -11.300 1.00 86.56 97 TYR A CA 1
ATOM 757 C C . TYR A 1 97 ? -3.370 -9.761 -10.964 1.00 86.56 97 TYR A C 1
ATOM 759 O O . TYR A 1 97 ? -4.565 -9.484 -10.899 1.00 86.56 97 TYR A O 1
ATOM 767 N N . THR A 1 98 ? -2.932 -11.013 -10.772 1.00 88.19 98 THR A N 1
ATOM 768 C CA . THR A 1 98 ? -3.829 -12.116 -10.378 1.00 88.19 98 THR A CA 1
ATOM 769 C C . THR A 1 98 ? -4.078 -12.163 -8.870 1.00 88.19 98 THR A C 1
ATOM 771 O O . THR A 1 98 ? -5.061 -12.756 -8.422 1.00 88.19 98 THR A O 1
ATOM 774 N N . ARG A 1 99 ? -3.200 -11.528 -8.086 1.00 85.19 99 ARG A N 1
ATOM 775 C CA . ARG A 1 99 ? -3.289 -11.436 -6.625 1.00 85.19 99 ARG A CA 1
ATOM 776 C C . ARG A 1 99 ? -4.126 -10.244 -6.176 1.00 85.19 99 ARG A C 1
ATOM 778 O O . ARG A 1 99 ? -4.346 -9.289 -6.919 1.00 85.19 99 ARG A O 1
ATOM 785 N N . GLU A 1 100 ? -4.554 -10.281 -4.915 1.00 85.44 100 GLU A N 1
ATOM 786 C CA . GLU A 1 100 ? -5.182 -9.126 -4.279 1.00 85.44 100 GLU A CA 1
ATOM 787 C C . GLU A 1 100 ? -4.217 -7.932 -4.248 1.00 85.44 100 GLU A C 1
ATOM 789 O O . GLU A 1 100 ? -3.054 -8.041 -3.847 1.00 85.44 100 GLU A O 1
ATOM 794 N N . ASN A 1 101 ? -4.711 -6.759 -4.644 1.00 91.25 101 ASN A N 1
ATOM 795 C CA . ASN A 1 101 ? -3.940 -5.533 -4.545 1.00 91.25 101 ASN A CA 1
ATOM 796 C C . ASN A 1 101 ? -3.954 -5.018 -3.096 1.00 91.25 101 ASN A C 1
ATOM 798 O O . ASN A 1 101 ? -4.883 -4.323 -2.677 1.00 91.25 101 ASN A O 1
ATOM 802 N N . TYR A 1 102 ? -2.883 -5.288 -2.343 1.00 93.00 102 TYR A N 1
ATOM 803 C CA . TYR A 1 102 ? -2.751 -4.794 -0.967 1.00 93.00 102 TYR A CA 1
ATOM 804 C C . TYR A 1 102 ? -2.823 -3.265 -0.856 1.00 93.00 102 TYR A C 1
ATOM 806 O O . TYR A 1 102 ? -3.267 -2.765 0.176 1.00 93.00 102 TYR A O 1
ATOM 814 N N . ARG A 1 103 ? -2.451 -2.488 -1.890 1.00 93.50 103 ARG A N 1
ATOM 815 C CA . ARG A 1 103 ? -2.649 -1.025 -1.851 1.00 93.50 103 ARG A CA 1
ATOM 816 C C . ARG A 1 103 ? -4.129 -0.679 -1.788 1.00 93.50 103 ARG A C 1
ATOM 818 O O . ARG A 1 103 ? -4.512 0.230 -1.054 1.00 93.50 103 ARG A O 1
ATOM 825 N N . GLU A 1 104 ? -4.953 -1.397 -2.543 1.00 93.50 104 GLU A N 1
ATOM 826 C CA . GLU A 1 104 ? -6.399 -1.206 -2.553 1.00 93.50 104 GLU A CA 1
ATOM 827 C C . GLU A 1 104 ? -7.031 -1.671 -1.235 1.00 93.50 104 GLU A C 1
ATOM 829 O O . GLU A 1 104 ? -7.862 -0.958 -0.668 1.00 93.50 104 GLU A O 1
ATOM 834 N N . ALA A 1 105 ? -6.597 -2.820 -0.709 1.00 93.38 105 ALA A N 1
ATOM 835 C CA . ALA A 1 105 ? -7.040 -3.323 0.590 1.00 93.38 105 ALA A CA 1
ATOM 836 C C . ALA A 1 105 ? -6.743 -2.311 1.712 1.00 93.38 105 ALA A C 1
ATOM 838 O O . ALA A 1 105 ? -7.645 -1.922 2.459 1.00 93.38 105 ALA A O 1
ATOM 839 N N . VAL A 1 106 ? -5.510 -1.791 1.769 1.00 94.31 106 VAL A N 1
ATOM 840 C CA . VAL A 1 106 ? -5.135 -0.738 2.724 1.00 94.31 106 VAL A CA 1
ATOM 841 C C . VAL A 1 106 ? -5.980 0.516 2.505 1.00 94.31 106 VAL A C 1
ATOM 843 O O . VAL A 1 106 ? -6.524 1.055 3.467 1.00 94.31 106 VAL A O 1
ATOM 846 N N . TYR A 1 107 ? -6.147 0.976 1.261 1.00 93.81 107 TYR A N 1
ATOM 847 C CA . TYR A 1 107 ? -6.971 2.149 0.953 1.00 93.81 107 TYR A CA 1
ATOM 848 C C . TYR A 1 107 ? -8.399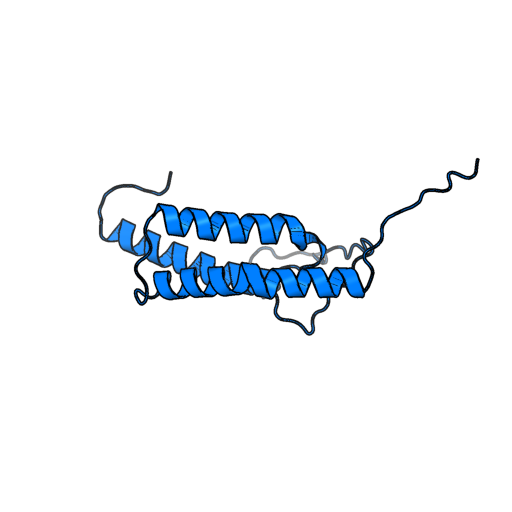 2.017 1.505 1.00 93.81 107 TYR A C 1
ATOM 850 O O . TYR A 1 107 ? -8.903 2.957 2.127 1.00 93.81 107 TYR A O 1
ATOM 858 N N . LYS A 1 108 ? -9.042 0.856 1.322 1.00 93.25 108 LYS A N 1
ATOM 859 C CA . LYS A 1 108 ? -10.404 0.595 1.814 1.00 93.25 108 LYS A CA 1
ATOM 860 C C . LYS A 1 108 ? -10.486 0.734 3.335 1.00 93.25 108 LYS A C 1
ATOM 862 O O . LYS A 1 108 ? -11.345 1.469 3.824 1.00 93.25 108 LYS A O 1
ATOM 867 N N . VAL A 1 109 ? -9.564 0.104 4.064 1.00 94.06 109 VAL A N 1
ATOM 868 C CA . VAL A 1 109 ? -9.522 0.147 5.536 1.00 94.06 109 VAL A CA 1
ATOM 869 C C . VAL A 1 109 ? -9.220 1.558 6.045 1.00 94.06 109 VAL A C 1
ATOM 871 O O . VAL A 1 109 ? -9.943 2.079 6.892 1.00 94.06 109 VAL A O 1
ATOM 874 N N . MET A 1 110 ? -8.218 2.233 5.474 1.00 93.31 110 MET A N 1
ATOM 875 C CA . MET A 1 110 ? -7.855 3.602 5.864 1.00 93.31 110 MET A CA 1
ATOM 876 C C . MET A 1 110 ? -9.006 4.581 5.636 1.00 93.31 110 MET A C 1
ATOM 878 O O . MET A 1 110 ? -9.285 5.434 6.477 1.00 93.31 110 MET A O 1
ATOM 882 N N . ARG A 1 111 ? -9.718 4.448 4.511 1.00 92.31 111 ARG A N 1
ATOM 883 C CA . ARG A 1 111 ? -10.882 5.285 4.211 1.00 92.31 111 ARG A CA 1
ATOM 884 C C . ARG A 1 111 ? -12.025 5.045 5.191 1.00 92.31 111 ARG A C 1
ATOM 886 O O . ARG A 1 111 ? -12.748 5.989 5.506 1.00 92.31 111 ARG A O 1
ATOM 893 N N . GLN A 1 112 ? -12.197 3.814 5.658 1.00 90.81 112 GLN A N 1
ATOM 894 C CA . GLN A 1 112 ? -13.200 3.484 6.660 1.00 90.81 112 GLN A CA 1
ATOM 895 C C . GLN A 1 112 ? -12.853 4.092 8.026 1.00 90.81 112 GLN A C 1
ATOM 897 O O . GLN A 1 112 ? -13.685 4.806 8.582 1.00 90.81 112 GLN A O 1
ATOM 902 N N . LEU A 1 113 ? -11.615 3.914 8.498 1.00 90.00 113 LEU A N 1
ATOM 903 C CA . LEU A 1 113 ? -11.114 4.540 9.730 1.00 90.00 113 LEU A CA 1
ATOM 904 C C . LEU A 1 113 ? -11.261 6.065 9.692 1.00 90.00 113 LEU A C 1
ATOM 906 O O . LEU A 1 113 ? -11.780 6.677 10.619 1.00 90.00 113 LEU A O 1
ATOM 910 N N . LEU A 1 114 ? -10.861 6.704 8.587 1.00 89.25 114 LEU A N 1
ATOM 911 C CA . LEU A 1 114 ? -10.990 8.155 8.425 1.00 89.25 114 LEU A CA 1
ATOM 912 C C . LEU A 1 114 ? -12.440 8.629 8.565 1.00 89.25 114 LEU A C 1
ATOM 914 O O . LEU A 1 114 ? -12.681 9.683 9.151 1.00 89.25 114 LEU A O 1
ATOM 918 N N . ARG A 1 115 ? -13.409 7.871 8.039 1.00 87.25 115 ARG A N 1
ATOM 919 C CA . ARG A 1 115 ? -14.834 8.205 8.180 1.00 87.25 115 ARG A CA 1
ATOM 920 C C . ARG A 1 115 ? -15.301 8.084 9.622 1.00 87.25 115 ARG A C 1
ATOM 922 O O . ARG A 1 115 ? -16.036 8.960 10.065 1.00 87.25 115 ARG A O 1
ATOM 929 N N . GLU A 1 116 ? -14.880 7.042 10.329 1.00 81.38 116 GLU A N 1
ATOM 930 C CA . GLU A 1 116 ? -15.191 6.857 11.746 1.00 81.38 116 GLU A CA 1
ATOM 931 C C . GLU A 1 116 ? -14.666 8.042 12.568 1.00 81.38 116 GLU A C 1
ATOM 933 O O . GLU A 1 116 ? -15.451 8.739 13.208 1.00 81.38 116 GLU A O 1
ATOM 938 N N . TYR A 1 117 ? -13.376 8.372 12.454 1.00 77.75 117 TYR A N 1
ATOM 939 C CA . TYR A 1 117 ? -12.794 9.499 13.185 1.00 77.75 117 TYR A CA 1
ATOM 940 C C . TYR A 1 117 ? -13.419 10.845 12.804 1.00 77.75 117 TYR A C 1
ATOM 942 O O . TYR A 1 117 ? -13.655 11.671 13.682 1.00 77.75 117 TYR A O 1
ATOM 950 N N . GLN A 1 118 ? -13.742 11.073 11.524 1.00 73.31 118 GLN A N 1
ATOM 951 C CA . GLN A 1 118 ? -14.445 12.289 11.094 1.00 73.31 118 GLN A CA 1
ATOM 952 C C . GLN A 1 118 ? -15.884 12.363 11.617 1.00 73.31 118 GLN A C 1
ATOM 954 O O . GLN A 1 118 ? -16.394 13.453 11.882 1.00 73.31 118 GLN A O 1
ATOM 959 N N . PHE A 1 119 ? -16.568 11.226 11.733 1.00 67.12 119 PHE A N 1
ATOM 960 C CA . PHE A 1 119 ? -17.912 11.150 12.295 1.00 67.12 119 PHE A CA 1
ATOM 961 C C . PHE A 1 119 ? -17.882 11.404 13.805 1.00 67.12 119 PHE A C 1
ATOM 963 O O . PHE A 1 119 ? -18.613 12.262 14.299 1.00 67.12 119 PHE A O 1
ATOM 970 N N . VAL A 1 120 ? -16.960 10.758 14.521 1.00 62.03 120 VAL A N 1
ATOM 971 C CA . VAL A 1 120 ? -16.725 10.978 15.953 1.00 62.03 120 VAL A CA 1
ATOM 972 C C . VAL A 1 120 ? -16.327 12.433 16.227 1.00 62.03 120 VAL A C 1
ATOM 974 O O . VAL A 1 120 ? -16.881 13.049 17.134 1.00 62.03 120 VAL A O 1
ATOM 977 N N . SER A 1 121 ? -15.471 13.044 15.399 1.00 59.47 121 SER A N 1
ATOM 978 C CA . SER A 1 121 ? -15.102 14.465 15.529 1.00 59.47 121 SER A CA 1
ATOM 979 C C . SER A 1 121 ? -16.226 15.441 15.167 1.00 59.47 121 SER A C 1
ATOM 981 O O . SER A 1 121 ? -16.136 16.623 15.470 1.00 59.47 121 SER A O 1
ATOM 983 N N . LYS A 1 122 ? -17.266 14.994 14.452 1.00 58.28 122 LYS A N 1
ATOM 984 C CA . LYS A 1 122 ? -18.472 15.803 14.206 1.00 58.28 122 LYS A CA 1
ATOM 985 C C . LYS A 1 122 ? -19.472 15.703 15.358 1.00 58.28 122 LYS A C 1
ATOM 987 O O . LYS A 1 122 ? -20.223 16.648 15.569 1.00 58.28 122 LYS A O 1
ATOM 992 N N . LEU A 1 123 ? -19.488 14.581 16.082 1.00 55.28 123 LEU A N 1
ATOM 993 C CA . LEU A 1 123 ? -20.315 14.380 17.279 1.00 55.28 123 LEU A CA 1
ATOM 994 C C . LEU A 1 123 ? -19.691 15.001 18.535 1.00 55.28 123 LEU A C 1
ATOM 996 O O . LEU A 1 123 ? -20.403 15.506 19.398 1.00 55.28 123 LEU A O 1
ATOM 1000 N N . SER A 1 124 ? -18.364 14.994 18.625 1.00 50.47 124 SER A N 1
ATOM 1001 C CA . SER A 1 124 ? -17.592 15.717 19.629 1.00 50.47 124 SER A CA 1
ATOM 1002 C C . SER A 1 124 ? -17.180 17.058 19.029 1.00 50.47 124 SER A C 1
ATOM 1004 O O . SER A 1 124 ? -16.228 17.095 18.262 1.00 50.47 124 SER A O 1
ATOM 1006 N N . SER A 1 125 ? -17.880 18.152 19.344 1.00 49.78 125 SER A N 1
ATOM 1007 C CA . SER A 1 125 ? -17.641 19.516 18.820 1.00 49.78 125 SER A CA 1
ATOM 1008 C C . SER A 1 125 ? -16.236 20.110 19.050 1.00 49.78 125 SER A C 1
ATOM 1010 O O . SER A 1 125 ? -16.058 21.316 18.905 1.00 49.78 125 SER A O 1
ATOM 1012 N N . GLU A 1 126 ? -15.213 19.324 19.372 1.00 48.88 126 GLU A N 1
ATOM 1013 C CA . GLU A 1 126 ? -13.851 19.803 19.546 1.00 48.88 126 GLU A CA 1
ATOM 1014 C C . GLU A 1 126 ? -12.802 18.857 18.948 1.00 48.88 126 GLU A C 1
ATOM 1016 O O . GLU A 1 126 ? -12.758 17.663 19.238 1.00 48.88 126 GLU A O 1
ATOM 1021 N N . LYS A 1 127 ? -11.892 19.505 18.205 1.00 41.38 127 LYS A N 1
ATOM 1022 C CA . LYS A 1 127 ? -10.580 19.072 17.697 1.00 41.38 127 LYS A CA 1
ATOM 1023 C C . LYS A 1 127 ? -10.581 18.349 16.349 1.00 41.38 127 LYS A C 1
ATOM 1025 O O . LYS A 1 127 ? -10.714 17.136 16.224 1.00 41.38 127 LYS A O 1
ATOM 1030 N N . LYS A 1 128 ? -10.342 19.184 15.331 1.00 38.91 128 LYS A N 1
ATOM 1031 C CA . LYS A 1 128 ? -9.812 18.809 14.021 1.00 38.91 128 LYS A CA 1
ATOM 1032 C C . LYS A 1 128 ? -8.555 17.956 14.213 1.00 38.91 128 LYS A C 1
ATOM 1034 O O . LYS A 1 128 ? -7.743 18.231 15.092 1.00 38.91 128 LYS A O 1
ATOM 1039 N N . PHE A 1 129 ? -8.402 16.936 13.376 1.00 52.28 129 PHE A N 1
ATOM 1040 C CA . PHE A 1 129 ? -7.076 16.406 13.083 1.00 52.28 129 PHE A CA 1
ATOM 1041 C C . PHE A 1 129 ? -6.263 17.569 12.484 1.00 52.28 129 PHE A C 1
ATOM 1043 O O . PHE A 1 129 ? -6.776 18.232 11.578 1.00 52.28 129 PHE A O 1
ATOM 1050 N N . PHE A 1 130 ? -5.057 17.779 13.022 1.00 45.03 130 PHE A N 1
ATOM 1051 C CA . PHE A 1 130 ? -4.182 18.969 12.963 1.00 45.03 130 PHE A CA 1
ATOM 1052 C C . PHE A 1 130 ? -4.488 20.058 14.001 1.00 45.03 130 PHE A C 1
ATOM 1054 O O . PHE A 1 130 ? -5.512 20.769 13.875 1.00 45.03 130 PHE A O 1
#

InterPro domains:
  IPR032430 Proteasome activator Blm10, middle HEAT repeats region [PF16507] (2-65)
  IPR035309 Proteasome activator complex subunit 4 [PTHR32170] (2-114)

Sequence (130 aa):
MDLQIQWHVPSAEEVTFVFYVLDLLLQPELQRLQSHAQGEQNMSRDDVLQSLCIVQHCLLGAGSMLPPLQGDPVPDLVHSMVSLEETTLHTGVEYDYTRENYREAVYKVMRQLLREYQFVSKLSSEKKFF

Foldseek 3Di:
DPPPDDDDADDPVNLVVLVVVCVVQVVVLLVQLQCVLVVNDDDDPVRVVVSVVSNVVSCVVCVVQADDDDDDPDPPDDDDPDDPDDDDDDPNHDHDPVDDRVVVSVVVSVVSNVVSVVVVCVVVVDDDPD

Radius of gyration: 19.68 Å; chains: 1; bounding box: 57×37×50 Å

Organism: Scleropages formosus (NCBI:txid113540)

pLDDT: mean 86.27, std 12.51, range [38.91, 96.12]